Protein AF-A0A5D2DQK1-F1 (afdb_monomer)

Radius of gyration: 19.86 Å; Cα contacts (8 Å, |Δi|>4): 39; chains: 1; bounding box: 60×29×42 Å

Structure (mmCIF, N/CA/C/O backbone):
data_AF-A0A5D2DQK1-F1
#
_entry.id   AF-A0A5D2DQK1-F1
#
loop_
_atom_site.group_PDB
_atom_site.id
_atom_site.type_symbol
_atom_site.label_atom_id
_atom_site.label_alt_id
_atom_site.label_comp_id
_atom_site.label_asym_id
_atom_site.label_entity_id
_atom_site.label_seq_id
_atom_site.pdbx_PDB_ins_code
_atom_site.Cartn_x
_atom_site.Cartn_y
_atom_site.Cartn_z
_atom_site.occupancy
_atom_site.B_iso_or_equiv
_atom_site.auth_seq_id
_atom_site.auth_comp_id
_atom_site.auth_asym_id
_atom_site.auth_atom_id
_atom_site.pdbx_PDB_model_num
ATOM 1 N N . MET A 1 1 ? 3.801 -8.626 -0.405 1.00 64.50 1 MET A N 1
ATOM 2 C CA . MET A 1 1 ? 3.126 -9.203 -1.581 1.00 64.50 1 MET A CA 1
ATOM 3 C C . MET A 1 1 ? 3.882 -10.478 -1.853 1.00 64.50 1 MET A C 1
ATOM 5 O O . MET A 1 1 ? 5.105 -10.360 -1.908 1.00 64.50 1 MET A O 1
ATOM 9 N N . PRO A 1 2 ? 3.213 -11.637 -1.897 1.00 65.25 2 PRO A N 1
ATOM 10 C CA . PRO A 1 2 ? 3.860 -12.891 -2.269 1.00 65.25 2 PRO A CA 1
ATOM 11 C C . PRO A 1 2 ? 4.566 -12.739 -3.618 1.00 65.25 2 PRO A C 1
ATOM 13 O O . PRO A 1 2 ? 4.092 -11.982 -4.469 1.00 65.25 2 PRO A O 1
ATOM 16 N N . ASP A 1 3 ? 5.696 -13.414 -3.807 1.00 69.62 3 ASP A N 1
ATOM 17 C CA . ASP A 1 3 ? 6.504 -13.244 -5.020 1.00 69.62 3 ASP A CA 1
ATOM 18 C C . ASP A 1 3 ? 5.809 -13.788 -6.274 1.00 69.62 3 ASP A C 1
ATOM 20 O O . ASP A 1 3 ? 5.915 -13.170 -7.331 1.00 69.62 3 ASP A O 1
ATOM 24 N N . SER A 1 4 ? 4.984 -14.832 -6.137 1.00 68.00 4 SER A N 1
ATOM 25 C CA . SER A 1 4 ? 4.123 -15.340 -7.218 1.00 68.00 4 SER A CA 1
ATOM 26 C C . SER A 1 4 ? 3.217 -14.241 -7.801 1.00 68.00 4 SER A C 1
ATOM 28 O O . SER A 1 4 ? 3.235 -13.985 -9.004 1.00 68.00 4 SER A O 1
ATOM 30 N N . ASN A 1 5 ? 2.536 -13.465 -6.946 1.00 75.75 5 ASN A N 1
ATOM 31 C CA . ASN A 1 5 ? 1.722 -12.335 -7.403 1.00 75.75 5 ASN A CA 1
ATOM 32 C C . ASN A 1 5 ? 2.563 -11.227 -8.060 1.00 75.75 5 ASN A C 1
ATOM 34 O O . ASN A 1 5 ? 2.060 -10.527 -8.935 1.00 75.75 5 ASN A O 1
ATOM 38 N N . LYS A 1 6 ? 3.819 -11.015 -7.635 1.00 75.25 6 LYS A N 1
ATOM 39 C CA . LYS A 1 6 ? 4.688 -9.994 -8.251 1.00 75.25 6 LYS A CA 1
ATOM 40 C C . LYS A 1 6 ? 5.089 -10.383 -9.671 1.0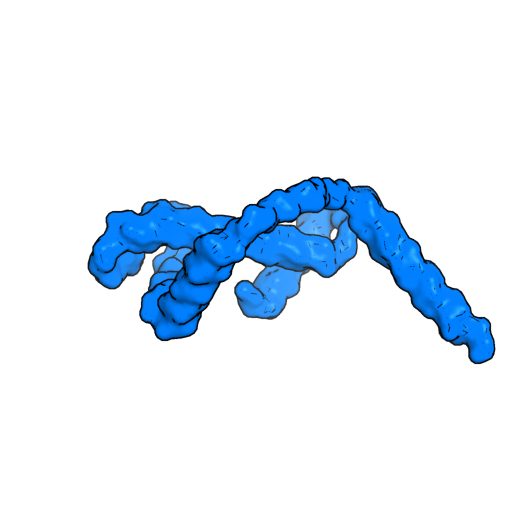0 75.25 6 LYS A C 1
ATOM 42 O O . LYS A 1 6 ? 5.108 -9.510 -10.531 1.00 75.25 6 LYS A O 1
ATOM 47 N N . ASN A 1 7 ? 5.405 -11.658 -9.898 1.00 82.06 7 ASN A N 1
ATOM 48 C CA . ASN A 1 7 ? 5.775 -12.156 -11.222 1.00 82.06 7 ASN A CA 1
ATOM 49 C C . ASN A 1 7 ? 4.577 -12.086 -12.174 1.00 82.06 7 ASN A C 1
ATOM 51 O O . ASN A 1 7 ? 4.694 -11.480 -13.229 1.00 82.06 7 ASN A O 1
ATOM 55 N N . GLN A 1 8 ? 3.389 -12.513 -11.731 1.00 87.38 8 GLN A N 1
ATOM 56 C CA . GLN A 1 8 ? 2.171 -12.384 -12.537 1.00 87.38 8 GLN A CA 1
ATOM 57 C C . GLN A 1 8 ? 1.889 -10.929 -12.951 1.00 87.38 8 GLN A C 1
ATOM 59 O O . GLN A 1 8 ? 1.532 -10.662 -14.096 1.00 87.38 8 GLN A O 1
ATOM 64 N N . VAL A 1 9 ? 2.036 -9.962 -12.036 1.00 86.88 9 VAL A N 1
ATOM 65 C CA . VAL A 1 9 ? 1.838 -8.539 -12.369 1.00 86.88 9 VAL A CA 1
ATOM 66 C C . VAL A 1 9 ? 2.888 -8.046 -13.364 1.00 86.88 9 VAL A C 1
ATOM 68 O O . VAL A 1 9 ? 2.548 -7.283 -14.264 1.00 86.88 9 VAL A O 1
ATOM 71 N N . LEU A 1 10 ? 4.142 -8.478 -13.225 1.00 88.25 10 LEU A N 1
ATOM 72 C CA . LEU A 1 10 ? 5.206 -8.130 -14.163 1.00 88.25 10 LEU A CA 1
ATOM 73 C C . LEU A 1 10 ? 4.921 -8.676 -15.569 1.00 88.25 10 LEU A C 1
ATOM 75 O O . LEU A 1 10 ? 5.031 -7.921 -16.531 1.00 88.25 10 LEU A O 1
ATOM 79 N N . ASP A 1 11 ? 4.485 -9.930 -15.678 1.00 90.38 11 ASP A N 1
ATOM 80 C CA . ASP A 1 11 ? 4.151 -10.559 -16.961 1.00 90.38 11 ASP A CA 1
ATOM 81 C C . ASP A 1 11 ? 2.992 -9.830 -17.652 1.00 90.38 11 ASP A C 1
ATOM 83 O O . ASP A 1 11 ? 3.065 -9.513 -18.837 1.00 90.38 11 ASP A O 1
ATOM 87 N N . ASN A 1 12 ? 1.954 -9.454 -16.894 1.00 91.06 12 ASN A N 1
ATOM 88 C CA . ASN A 1 12 ? 0.837 -8.659 -17.414 1.00 91.06 12 ASN A CA 1
ATOM 89 C C . ASN A 1 12 ? 1.270 -7.275 -17.922 1.00 91.06 12 ASN A C 1
ATOM 91 O O . ASN A 1 12 ? 0.701 -6.764 -18.886 1.00 91.06 12 ASN A O 1
ATOM 95 N N . ILE A 1 13 ? 2.251 -6.649 -17.267 1.00 89.75 13 ILE A N 1
ATOM 96 C CA . ILE A 1 13 ? 2.799 -5.363 -17.709 1.00 89.75 13 ILE A CA 1
ATOM 97 C C . ILE A 1 13 ? 3.579 -5.554 -19.010 1.00 89.75 13 ILE A C 1
ATOM 99 O O . ILE A 1 13 ? 3.339 -4.817 -19.961 1.00 89.75 13 ILE A O 1
ATOM 103 N N . LYS A 1 14 ? 4.450 -6.566 -19.083 1.00 89.62 14 LYS A N 1
ATOM 104 C CA . LYS A 1 14 ? 5.236 -6.871 -20.289 1.00 89.62 14 LYS A CA 1
ATOM 105 C C . LYS A 1 14 ? 4.372 -7.261 -21.485 1.00 89.62 14 LYS A C 1
ATOM 107 O O . LYS A 1 14 ? 4.703 -6.916 -22.610 1.00 89.62 14 LYS A O 1
ATOM 112 N N . ALA A 1 15 ? 3.241 -7.923 -21.248 1.00 92.81 15 ALA A N 1
ATOM 113 C CA . ALA A 1 15 ? 2.288 -8.264 -22.300 1.00 92.81 15 ALA A CA 1
ATOM 114 C C . ALA A 1 15 ? 1.593 -7.034 -22.920 1.00 92.81 15 ALA A C 1
ATOM 116 O O . ALA A 1 15 ? 1.011 -7.141 -23.996 1.00 92.81 15 ALA A O 1
ATOM 117 N N . ARG A 1 16 ? 1.612 -5.876 -22.243 1.00 94.31 16 ARG A N 1
ATOM 118 C CA . ARG A 1 16 ? 0.925 -4.646 -22.679 1.00 94.31 16 ARG A CA 1
ATOM 119 C C . ARG A 1 16 ? 1.864 -3.497 -23.032 1.00 94.31 16 ARG A C 1
ATOM 121 O O . ARG A 1 16 ? 1.457 -2.608 -23.774 1.00 94.31 16 ARG A O 1
ATOM 128 N N . PHE A 1 17 ? 3.075 -3.482 -22.484 1.00 89.94 17 PHE A N 1
ATOM 129 C CA . PHE A 1 17 ? 4.012 -2.370 -22.601 1.00 89.94 17 PHE A CA 1
ATOM 130 C C . PHE A 1 17 ? 5.412 -2.876 -22.953 1.00 89.94 17 PHE A C 1
ATOM 132 O O . PHE A 1 17 ? 5.950 -3.744 -22.265 1.00 89.94 17 PHE A O 1
ATOM 139 N N . ALA A 1 18 ? 6.030 -2.272 -23.969 1.00 87.75 18 ALA A N 1
ATOM 140 C CA . ALA A 1 18 ? 7.462 -2.401 -24.211 1.00 87.75 18 ALA A CA 1
ATOM 141 C C . ALA A 1 18 ? 8.208 -1.527 -23.194 1.00 87.75 18 ALA A C 1
ATOM 143 O O . ALA A 1 18 ? 8.090 -0.302 -23.212 1.00 87.75 18 ALA A O 1
ATOM 144 N N . LEU A 1 19 ? 8.916 -2.160 -22.259 1.00 84.19 19 LEU A N 1
ATOM 145 C CA . LEU A 1 19 ? 9.679 -1.472 -21.224 1.00 84.19 19 LEU A CA 1
ATOM 146 C C . LEU A 1 19 ? 11.172 -1.686 -21.454 1.00 84.19 19 LEU A C 1
ATOM 148 O O . LEU A 1 19 ? 11.658 -2.806 -21.330 1.00 84.19 19 LEU A O 1
ATOM 152 N N . GLU A 1 20 ? 11.911 -0.607 -21.683 1.00 85.56 20 GLU A N 1
ATOM 153 C CA . GLU A 1 20 ? 13.382 -0.611 -21.757 1.00 85.56 20 GLU A CA 1
ATOM 154 C C . GLU A 1 20 ? 14.021 -0.558 -20.358 1.00 85.56 20 GLU A C 1
ATOM 156 O O . GLU A 1 20 ? 15.036 0.089 -20.126 1.00 85.56 20 GLU A O 1
ATOM 161 N N . VAL A 1 21 ? 13.375 -1.180 -19.370 1.00 81.81 21 VAL A N 1
ATOM 162 C CA . VAL A 1 21 ? 13.736 -1.066 -17.952 1.00 81.81 21 VAL A CA 1
ATOM 163 C C . VAL A 1 21 ? 13.916 -2.458 -17.365 1.00 81.81 21 VAL A C 1
ATOM 165 O O . VAL A 1 21 ? 13.203 -3.388 -17.740 1.00 81.81 21 VAL A O 1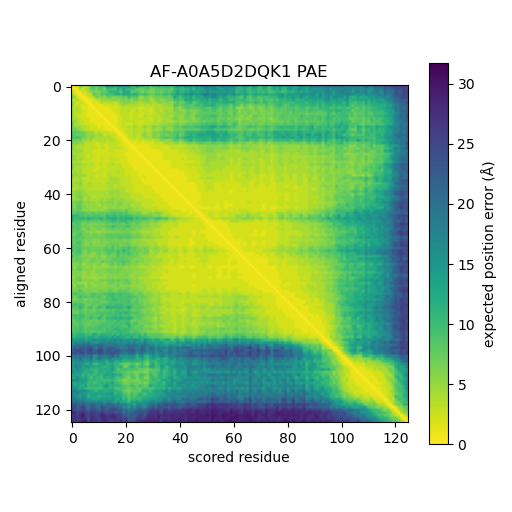
ATOM 168 N N . SER A 1 22 ? 14.819 -2.615 -16.396 1.00 85.94 22 SER A N 1
ATOM 169 C CA . SER A 1 22 ? 15.035 -3.922 -15.778 1.00 85.94 22 SER A CA 1
ATOM 170 C C . SER A 1 22 ? 13.826 -4.391 -14.962 1.00 85.94 22 SER A C 1
ATOM 172 O O . SER A 1 22 ? 13.149 -3.622 -14.270 1.00 85.94 22 SER A O 1
ATOM 174 N N . ASP A 1 23 ? 13.592 -5.702 -14.951 1.00 87.69 23 ASP A N 1
ATOM 175 C CA . ASP A 1 23 ? 12.546 -6.330 -14.134 1.00 87.69 23 ASP A CA 1
ATOM 176 C C . ASP A 1 23 ? 12.677 -5.985 -12.651 1.00 87.69 23 ASP A C 1
ATOM 178 O O . ASP A 1 23 ? 11.682 -5.819 -11.940 1.00 87.69 23 ASP A O 1
ATOM 182 N N . ASN A 1 24 ? 13.916 -5.860 -12.174 1.00 87.69 24 ASN A N 1
ATOM 183 C CA . ASN A 1 24 ? 14.216 -5.473 -10.805 1.00 87.69 24 ASN A CA 1
ATOM 184 C C . ASN A 1 24 ? 13.681 -4.069 -10.496 1.00 87.69 24 ASN A C 1
ATOM 186 O O . ASN A 1 24 ? 13.053 -3.862 -9.451 1.00 87.69 24 ASN A O 1
ATOM 190 N N . TYR A 1 25 ? 13.873 -3.118 -11.415 1.00 87.19 25 TYR A N 1
ATOM 191 C CA . TYR A 1 25 ? 13.319 -1.775 -11.295 1.00 87.19 25 TYR A CA 1
ATOM 192 C C . TYR A 1 25 ? 11.788 -1.810 -11.217 1.00 87.19 25 TYR A C 1
ATOM 194 O O . TYR A 1 25 ? 11.204 -1.253 -10.278 1.00 87.19 25 TYR A O 1
ATOM 202 N N . VAL A 1 26 ? 11.128 -2.537 -12.127 1.00 88.06 26 VAL A N 1
ATOM 203 C CA . VAL A 1 26 ? 9.659 -2.667 -12.137 1.00 88.06 26 VAL A CA 1
ATOM 204 C C . VAL A 1 26 ? 9.153 -3.282 -10.832 1.00 88.06 26 VAL A C 1
ATOM 206 O O . VAL A 1 26 ? 8.255 -2.730 -10.189 1.00 88.06 26 VAL A O 1
ATOM 209 N N . LYS A 1 27 ? 9.764 -4.379 -10.365 1.00 87.56 27 LYS A N 1
ATOM 210 C CA . LYS A 1 27 ? 9.398 -5.041 -9.100 1.00 87.56 27 LYS A CA 1
ATOM 211 C C . LYS A 1 27 ? 9.558 -4.101 -7.899 1.00 87.56 27 LYS A C 1
ATOM 213 O O . LYS A 1 27 ? 8.678 -4.067 -7.030 1.00 87.56 27 LYS A O 1
ATOM 218 N N . LYS A 1 28 ? 10.630 -3.299 -7.843 1.00 86.88 28 LYS A N 1
ATOM 219 C CA . LYS A 1 28 ? 10.843 -2.281 -6.794 1.00 86.88 28 LYS A CA 1
ATOM 220 C C . LYS A 1 28 ? 9.771 -1.190 -6.839 1.00 86.88 28 LYS A C 1
ATOM 222 O O . LYS A 1 28 ? 9.196 -0.856 -5.794 1.00 86.88 28 LYS A O 1
ATOM 227 N N . ALA A 1 29 ? 9.466 -0.666 -8.026 1.00 87.62 29 ALA A N 1
ATOM 228 C CA . ALA A 1 29 ? 8.449 0.364 -8.226 1.00 87.62 29 ALA A CA 1
ATOM 229 C C . ALA A 1 29 ? 7.047 -0.133 -7.829 1.00 87.62 29 ALA A C 1
ATOM 231 O O . ALA A 1 29 ? 6.352 0.527 -7.048 1.00 87.62 29 ALA A O 1
ATOM 232 N N . LEU A 1 30 ? 6.669 -1.337 -8.268 1.00 88.94 30 LEU A N 1
ATOM 233 C CA . LEU A 1 30 ? 5.427 -2.010 -7.875 1.00 88.94 30 LEU A CA 1
ATOM 234 C C . LEU A 1 30 ? 5.357 -2.225 -6.362 1.00 88.94 30 LEU A C 1
ATOM 236 O O . LEU A 1 30 ? 4.352 -1.905 -5.726 1.00 88.94 30 LEU A O 1
ATOM 240 N N . GLY A 1 31 ? 6.448 -2.698 -5.756 1.00 89.19 31 GLY A N 1
ATOM 241 C CA . GLY A 1 31 ? 6.539 -2.881 -4.311 1.00 89.19 31 GLY A CA 1
ATOM 242 C C . GLY A 1 31 ? 6.348 -1.576 -3.529 1.00 89.19 31 GLY A C 1
ATOM 243 O O . GLY A 1 31 ? 5.693 -1.573 -2.483 1.00 89.19 31 GLY A O 1
ATOM 244 N N . LYS A 1 32 ? 6.887 -0.453 -4.023 1.00 88.88 32 LYS A N 1
ATOM 245 C CA . LYS A 1 32 ? 6.662 0.882 -3.442 1.00 88.88 32 LYS A CA 1
ATOM 246 C C . LYS A 1 32 ? 5.197 1.303 -3.578 1.00 88.88 32 LYS A C 1
ATOM 248 O O . LYS A 1 32 ? 4.591 1.651 -2.565 1.00 88.88 32 LYS A O 1
ATOM 253 N N . ARG A 1 33 ? 4.606 1.204 -4.776 1.00 90.75 33 ARG A N 1
ATOM 254 C CA . ARG A 1 33 ? 3.186 1.538 -4.996 1.00 90.75 33 ARG A CA 1
ATOM 255 C C . ARG A 1 33 ? 2.259 0.712 -4.106 1.00 90.75 33 ARG A C 1
ATOM 257 O O . ARG A 1 33 ? 1.385 1.279 -3.462 1.00 90.75 33 ARG A O 1
ATOM 264 N N . TRP A 1 34 ? 2.499 -0.594 -3.983 1.00 89.38 34 TRP A N 1
ATOM 265 C CA . TRP A 1 34 ? 1.708 -1.467 -3.113 1.00 89.38 34 TRP A CA 1
ATOM 266 C C . TRP A 1 34 ? 1.800 -1.082 -1.632 1.00 89.38 34 TRP A C 1
ATOM 268 O O . TRP A 1 34 ? 0.792 -1.070 -0.925 1.00 89.38 34 TRP A O 1
ATOM 278 N N . ARG A 1 35 ? 3.002 -0.755 -1.136 1.00 89.38 35 ARG A N 1
ATOM 279 C CA . ARG A 1 35 ? 3.177 -0.276 0.246 1.00 89.38 35 ARG A CA 1
ATOM 280 C C . ARG A 1 35 ? 2.407 1.020 0.492 1.00 89.38 35 ARG A C 1
ATOM 282 O O . ARG A 1 35 ? 1.692 1.098 1.487 1.00 89.38 35 ARG A O 1
ATOM 289 N N . ASN A 1 36 ? 2.513 1.980 -0.425 1.00 92.44 36 ASN A N 1
ATOM 290 C CA . ASN A 1 36 ? 1.808 3.257 -0.327 1.00 92.44 36 ASN A CA 1
ATOM 291 C C . ASN A 1 36 ? 0.291 3.057 -0.348 1.00 92.44 36 ASN A C 1
ATOM 293 O O . ASN A 1 36 ? -0.395 3.550 0.539 1.00 92.44 36 ASN A O 1
ATOM 297 N N . HIS A 1 37 ? -0.216 2.259 -1.289 1.00 91.25 37 HIS A N 1
ATOM 298 C CA . HIS A 1 37 ? -1.642 1.967 -1.396 1.00 91.25 37 HIS A CA 1
ATOM 299 C C . HIS A 1 37 ? -2.197 1.340 -0.110 1.00 91.25 37 HIS A C 1
ATOM 301 O O . HIS A 1 37 ? -3.191 1.816 0.427 1.00 91.25 37 HIS A O 1
ATOM 307 N N . LYS A 1 38 ? -1.510 0.345 0.469 1.00 90.25 38 LYS A N 1
ATOM 308 C CA . LYS A 1 38 ? -1.905 -0.215 1.772 1.00 90.25 38 LYS A CA 1
ATOM 309 C C . LYS A 1 38 ? -1.900 0.816 2.899 1.00 90.25 38 LYS A C 1
ATOM 311 O O . LYS A 1 38 ? -2.743 0.730 3.784 1.00 90.25 38 LYS A O 1
ATOM 316 N N . SER A 1 39 ? -0.951 1.753 2.899 1.00 91.56 39 SER A N 1
ATOM 317 C CA . SER A 1 39 ? -0.902 2.834 3.889 1.00 91.56 39 SER A CA 1
ATOM 318 C C . SER A 1 39 ? -2.137 3.731 3.784 1.00 91.56 39 SER A C 1
ATOM 320 O O . SER A 1 39 ? -2.771 4.015 4.799 1.00 91.56 39 SER A O 1
ATOM 322 N N . THR A 1 40 ? -2.513 4.112 2.560 1.00 94.19 40 THR A N 1
ATOM 323 C CA . THR A 1 40 ? -3.745 4.860 2.271 1.00 94.19 40 THR A CA 1
ATOM 324 C C . THR A 1 40 ? -4.976 4.094 2.751 1.00 94.19 40 THR A C 1
ATOM 326 O O . THR A 1 40 ? -5.734 4.618 3.561 1.00 94.19 40 THR A O 1
ATOM 329 N N . LEU A 1 41 ? -5.108 2.815 2.378 1.00 94.19 41 LEU A N 1
ATOM 330 C CA . LEU A 1 41 ? -6.221 1.969 2.819 1.00 94.19 41 LEU A CA 1
ATOM 331 C C . LEU A 1 41 ? -6.312 1.862 4.345 1.00 94.19 41 LEU A C 1
ATOM 333 O O . LEU A 1 41 ? -7.397 1.956 4.919 1.00 94.19 41 LEU A O 1
ATOM 337 N N . LYS A 1 42 ? -5.171 1.685 5.024 1.00 93.69 42 LYS A N 1
ATOM 338 C CA . LYS A 1 42 ? -5.149 1.583 6.485 1.00 93.69 42 LYS A CA 1
ATOM 339 C C . LYS A 1 42 ? -5.640 2.881 7.128 1.00 93.69 42 LYS A C 1
ATOM 341 O O . LYS A 1 42 ? -6.374 2.834 8.109 1.00 93.69 42 LYS A O 1
ATOM 346 N N . LYS A 1 43 ? -5.250 4.034 6.581 1.00 94.81 43 LYS A N 1
ATOM 347 C CA . LYS A 1 43 ? -5.662 5.352 7.079 1.00 94.81 43 LYS A CA 1
ATOM 348 C C . LYS A 1 43 ? -7.151 5.612 6.842 1.00 94.81 43 LYS A C 1
ATOM 350 O O . LYS A 1 43 ? -7.838 5.988 7.781 1.00 94.81 43 LYS A O 1
ATOM 355 N N . GLU A 1 44 ? -7.622 5.415 5.616 1.00 95.56 44 GLU A N 1
ATOM 356 C CA . GLU A 1 44 ? -8.959 5.840 5.180 1.00 95.56 44 GLU A CA 1
ATOM 357 C C . GLU A 1 44 ? -10.066 4.860 5.564 1.00 95.56 44 GLU A C 1
ATOM 359 O O . GLU A 1 44 ? -11.184 5.292 5.815 1.00 95.56 44 GLU A O 1
ATOM 364 N N . TYR A 1 45 ? -9.770 3.559 5.647 1.00 95.38 45 TYR A N 1
ATOM 365 C CA . TYR A 1 45 ? -10.804 2.536 5.834 1.00 95.38 45 TYR A CA 1
ATOM 366 C C . TYR A 1 45 ? -10.649 1.741 7.131 1.00 95.38 45 TYR A C 1
ATOM 368 O O . TYR A 1 45 ? -11.642 1.402 7.773 1.00 95.38 45 TYR A O 1
ATOM 376 N N . PHE A 1 46 ? -9.417 1.458 7.561 1.00 94.06 46 PHE A N 1
ATOM 377 C CA . PHE A 1 46 ? -9.196 0.651 8.764 1.00 94.06 46 PHE A CA 1
ATOM 378 C C . PHE A 1 46 ? -9.203 1.475 10.052 1.00 94.06 46 PHE A C 1
ATOM 380 O O . PHE A 1 46 ? -9.863 1.098 11.014 1.00 94.06 46 PHE A O 1
ATOM 387 N N . LYS A 1 47 ? -8.464 2.590 10.096 1.00 92.62 47 LYS A N 1
ATOM 388 C CA . LYS A 1 47 ? -8.315 3.401 11.318 1.00 92.62 47 LYS A CA 1
ATOM 389 C C . LYS A 1 47 ? -9.541 4.255 11.649 1.00 92.62 47 LYS A C 1
ATOM 391 O O . LYS A 1 47 ? -9.657 4.689 12.786 1.00 92.62 47 LYS A O 1
ATOM 396 N N . ILE A 1 48 ? -10.446 4.479 10.693 1.00 94.31 48 ILE A N 1
ATOM 397 C CA . ILE A 1 48 ? -11.650 5.299 10.908 1.00 94.31 48 ILE A CA 1
ATOM 398 C C . ILE A 1 48 ? -12.752 4.579 11.695 1.00 94.31 48 ILE A C 1
ATOM 400 O O . ILE A 1 48 ? -13.696 5.219 12.146 1.00 94.31 48 ILE A O 1
ATOM 404 N N . LYS A 1 49 ? -12.671 3.250 11.811 1.00 94.25 49 LYS A N 1
ATOM 405 C CA . LYS A 1 49 ? -13.625 2.426 12.556 1.00 94.25 49 LYS A CA 1
ATOM 406 C C . LYS A 1 49 ? -12.953 1.863 13.797 1.00 94.25 49 LYS A C 1
ATOM 408 O O . LYS A 1 49 ? -11.770 1.517 13.763 1.00 94.25 49 LYS A O 1
ATOM 413 N N . THR A 1 50 ? -13.714 1.740 14.875 1.00 89.62 50 THR A N 1
ATOM 414 C CA . THR A 1 50 ? -13.176 1.303 16.166 1.00 89.62 50 THR A CA 1
ATOM 415 C C . THR A 1 50 ? -13.246 -0.213 16.279 1.00 89.62 50 THR A C 1
ATOM 417 O O . THR A 1 50 ? -12.230 -0.868 16.530 1.00 89.62 50 THR A O 1
ATOM 420 N N . THR A 1 51 ? -14.419 -0.788 16.019 1.00 94.94 51 THR A N 1
ATOM 421 C CA . THR A 1 51 ? -14.649 -2.223 16.205 1.00 94.94 51 THR A CA 1
ATOM 422 C C . THR A 1 51 ? -14.155 -3.047 15.014 1.00 94.94 51 THR A C 1
ATOM 424 O O . THR A 1 51 ? -14.068 -2.568 13.880 1.00 94.94 51 THR A O 1
ATOM 427 N N . LEU A 1 52 ? -13.822 -4.318 15.260 1.00 93.75 52 LEU A N 1
ATOM 428 C CA . LEU A 1 52 ? -13.416 -5.246 14.200 1.00 93.75 52 LEU A CA 1
ATOM 429 C C . LEU A 1 52 ? -14.532 -5.449 13.167 1.00 93.75 52 LEU A C 1
ATOM 431 O O . LEU A 1 52 ? -14.268 -5.473 11.969 1.00 93.75 52 LEU A O 1
ATOM 435 N N . GLU A 1 53 ? -15.773 -5.563 13.628 1.00 94.38 53 GLU A N 1
ATOM 436 C CA . GLU A 1 53 ? -16.927 -5.811 12.771 1.00 94.38 53 GLU A CA 1
ATOM 437 C C . GLU A 1 53 ? -17.189 -4.637 11.813 1.00 94.38 53 GLU A C 1
ATOM 439 O O . GLU A 1 53 ? -17.370 -4.831 10.610 1.00 94.38 53 GLU A O 1
ATOM 444 N N . GLU A 1 54 ? -17.110 -3.399 12.308 1.00 95.56 54 GLU A N 1
ATOM 445 C CA . GLU A 1 54 ? -17.202 -2.205 11.463 1.00 95.56 54 GLU A CA 1
ATOM 446 C C . GLU A 1 54 ? -16.046 -2.114 10.463 1.00 95.56 54 GLU A C 1
ATOM 448 O O . GLU A 1 54 ? -16.271 -1.764 9.305 1.00 95.56 54 GLU A O 1
ATOM 453 N N . LYS A 1 55 ? -14.817 -2.462 10.874 1.00 95.38 55 LYS A N 1
ATOM 454 C CA . LYS A 1 55 ? -13.658 -2.519 9.966 1.00 95.38 55 LYS A CA 1
ATOM 455 C C . LYS A 1 55 ? -13.881 -3.524 8.839 1.00 95.38 55 LYS A C 1
ATOM 457 O O . LYS A 1 55 ? -13.557 -3.223 7.695 1.00 95.38 55 LYS A O 1
ATOM 462 N N . LEU A 1 56 ? -14.447 -4.696 9.136 1.00 95.25 56 LEU A N 1
ATOM 463 C CA . LEU A 1 56 ? -14.743 -5.730 8.138 1.00 95.25 56 LEU A CA 1
ATOM 464 C C . LEU A 1 56 ? -15.845 -5.299 7.163 1.00 95.25 56 LEU A C 1
ATOM 466 O O . LEU A 1 56 ? -15.757 -5.607 5.975 1.00 95.25 56 LEU A O 1
ATOM 470 N N . ARG A 1 57 ? -16.854 -4.561 7.642 1.00 95.38 57 ARG A N 1
ATOM 471 C CA . ARG A 1 57 ? -17.919 -3.995 6.796 1.00 95.38 57 ARG A CA 1
ATOM 472 C C . ARG A 1 57 ? -17.442 -2.839 5.916 1.00 95.38 57 ARG A C 1
ATOM 474 O O . ARG A 1 57 ? -18.002 -2.631 4.844 1.00 95.38 57 ARG A O 1
ATOM 481 N N . ASN A 1 58 ? -16.411 -2.106 6.335 1.00 96.00 58 ASN A N 1
ATOM 482 C CA . ASN A 1 58 ? -15.905 -0.933 5.625 1.00 96.00 58 ASN A CA 1
ATOM 483 C C . ASN A 1 58 ? -14.969 -1.293 4.452 1.00 96.00 58 ASN A C 1
ATOM 485 O O . ASN A 1 58 ? -13.780 -0.970 4.464 1.00 96.00 58 ASN A O 1
ATOM 489 N N . VAL A 1 59 ? -15.504 -2.007 3.458 1.00 96.25 59 VAL A N 1
ATOM 490 C CA . VAL A 1 59 ? -14.757 -2.458 2.275 1.00 96.25 59 VAL A CA 1
ATOM 491 C C . VAL A 1 59 ? -14.487 -1.271 1.332 1.00 96.25 59 VAL A C 1
ATOM 493 O O . VAL A 1 59 ? -15.436 -0.594 0.934 1.00 96.25 59 VAL A O 1
ATOM 496 N N . PRO A 1 60 ? -13.228 -1.021 0.925 1.00 95.56 60 PRO A N 1
ATOM 497 C CA . PRO A 1 60 ? -12.913 0.029 -0.040 1.00 95.56 60 PRO A CA 1
ATOM 498 C C . PRO A 1 60 ? -13.573 -0.197 -1.413 1.00 95.56 60 PRO A C 1
ATOM 500 O O . PRO A 1 60 ? -13.602 -1.340 -1.888 1.00 95.56 60 PRO A O 1
ATOM 503 N N . PRO A 1 61 ? -14.019 0.865 -2.113 1.00 94.31 61 PRO A N 1
ATOM 504 C CA . PRO A 1 61 ? -14.510 0.756 -3.483 1.00 94.31 61 PRO A CA 1
ATOM 505 C C . PRO A 1 61 ? -13.476 0.087 -4.401 1.00 94.31 61 PRO A C 1
ATOM 507 O O . PRO A 1 61 ? -12.292 0.422 -4.377 1.00 94.31 61 PRO A O 1
ATOM 510 N N . GLY A 1 62 ? -13.918 -0.881 -5.208 1.00 92.06 62 GLY A N 1
ATOM 511 C CA . GLY A 1 62 ? -13.050 -1.627 -6.128 1.00 92.06 62 GLY A CA 1
ATOM 512 C C . GLY A 1 62 ? -12.207 -2.738 -5.483 1.00 92.06 62 GLY A C 1
ATOM 513 O O . GLY A 1 62 ? -11.435 -3.395 -6.184 1.00 92.06 62 GLY A O 1
ATOM 514 N N . MET A 1 63 ? -12.34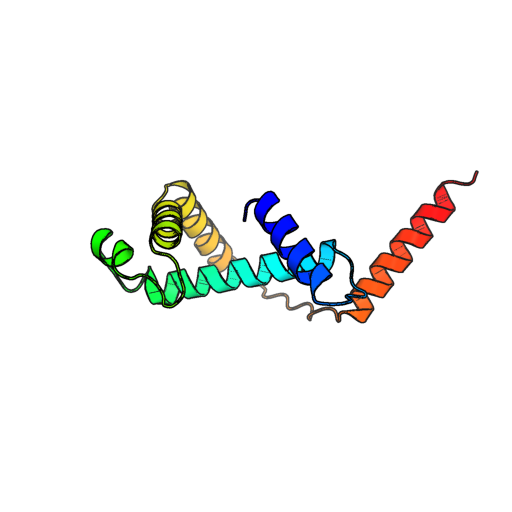8 -2.995 -4.177 1.00 93.56 63 MET A N 1
ATOM 515 C CA . MET A 1 63 ? -11.712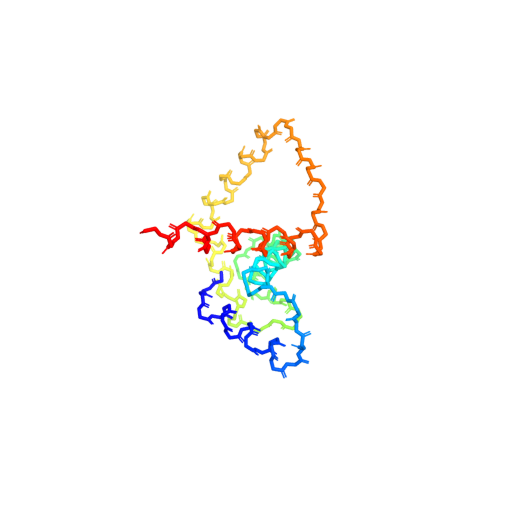 -4.129 -3.503 1.00 93.56 63 MET A CA 1
ATOM 516 C C . MET A 1 63 ? -12.716 -5.254 -3.232 1.00 93.56 63 MET A C 1
ATOM 518 O O . MET A 1 63 ? -13.812 -5.033 -2.729 1.00 93.56 63 MET A O 1
ATOM 522 N N . LEU A 1 64 ? -12.320 -6.495 -3.525 1.00 94.19 64 LEU A N 1
ATOM 523 C CA . LEU A 1 64 ? -13.128 -7.673 -3.204 1.00 94.19 64 LEU A CA 1
ATOM 524 C C . LEU A 1 64 ? -13.147 -7.910 -1.689 1.00 94.19 64 LEU A C 1
ATOM 526 O O . LEU A 1 64 ? -12.095 -7.873 -1.045 1.00 94.19 64 LEU A O 1
ATOM 530 N N . ARG A 1 65 ? -14.326 -8.227 -1.139 1.00 95.38 65 ARG A N 1
ATOM 531 C CA . ARG A 1 65 ? -14.544 -8.410 0.306 1.00 95.38 65 ARG A CA 1
ATOM 532 C C . ARG A 1 65 ? -13.562 -9.401 0.935 1.00 95.38 65 ARG A C 1
ATOM 534 O O . ARG A 1 65 ? -12.918 -9.054 1.914 1.0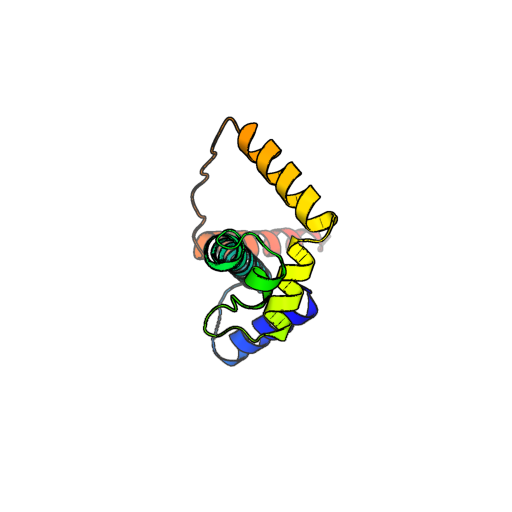0 95.38 65 ARG A O 1
ATOM 541 N N . TYR A 1 66 ? -13.359 -10.576 0.338 1.00 93.56 66 TYR A N 1
ATOM 542 C CA . TYR A 1 66 ? -12.428 -11.573 0.887 1.00 93.56 66 TYR A CA 1
ATOM 543 C C . TYR A 1 66 ? -10.977 -11.057 0.964 1.00 93.56 66 TYR A C 1
ATOM 545 O O . TYR A 1 66 ? -10.284 -11.303 1.949 1.00 93.56 66 TYR A O 1
ATOM 553 N N . LYS A 1 67 ? -10.532 -10.269 -0.031 1.00 91.94 67 LYS A N 1
ATOM 554 C CA . LYS A 1 67 ? -9.200 -9.641 -0.022 1.00 91.94 67 LYS A CA 1
ATOM 555 C C . LYS A 1 67 ? -9.100 -8.587 1.074 1.00 91.94 67 LYS A C 1
ATOM 557 O O . LYS A 1 67 ? -8.047 -8.447 1.692 1.00 91.94 67 LYS A O 1
ATOM 562 N N . TRP A 1 68 ? -10.174 -7.833 1.305 1.00 95.50 68 TRP A N 1
ATOM 563 C CA . TRP A 1 68 ? -10.225 -6.874 2.403 1.00 95.50 68 TRP A CA 1
ATOM 564 C C . TRP A 1 68 ? -10.138 -7.576 3.757 1.00 95.50 68 TRP A C 1
ATOM 566 O O . TRP A 1 68 ? -9.323 -7.186 4.591 1.00 95.50 68 TRP A O 1
ATOM 576 N N . GLU A 1 69 ? -10.894 -8.655 3.952 1.00 95.12 69 GLU A N 1
ATOM 577 C CA . GLU A 1 69 ? -10.834 -9.452 5.177 1.00 95.12 69 GLU A CA 1
ATOM 578 C C . GLU A 1 69 ? -9.420 -9.979 5.455 1.00 95.12 69 GLU A C 1
ATOM 580 O O . GLU A 1 69 ? -8.952 -9.877 6.587 1.00 95.12 69 GLU A O 1
ATOM 585 N N . ASP A 1 70 ? -8.699 -10.469 4.439 1.00 93.38 70 ASP A N 1
ATOM 586 C CA . ASP A 1 70 ? -7.293 -10.881 4.575 1.00 93.38 70 ASP A CA 1
ATOM 587 C C . ASP A 1 70 ? -6.395 -9.744 5.076 1.00 93.38 70 ASP A C 1
ATOM 589 O O . ASP A 1 70 ? -5.537 -9.936 5.942 1.00 93.38 70 ASP A O 1
ATOM 593 N N . VAL A 1 71 ? -6.592 -8.537 4.545 1.00 93.00 71 VAL A N 1
ATOM 594 C CA . VAL A 1 71 ? -5.820 -7.354 4.936 1.00 93.00 71 VAL A CA 1
ATOM 595 C C . VAL A 1 71 ? -6.166 -6.919 6.364 1.00 93.00 71 VAL A C 1
ATOM 597 O O . VAL A 1 71 ? -5.263 -6.610 7.145 1.00 93.00 71 VAL A O 1
ATOM 600 N N . VAL A 1 72 ? -7.448 -6.948 6.737 1.00 94.81 72 VAL A N 1
ATOM 601 C CA . VAL A 1 72 ? -7.913 -6.656 8.101 1.00 94.81 72 VAL A CA 1
ATOM 602 C C . VAL A 1 72 ? -7.361 -7.684 9.091 1.00 94.81 72 VAL A C 1
ATOM 604 O O . VAL A 1 72 ? -6.855 -7.294 10.145 1.00 94.81 72 VAL A O 1
ATOM 607 N N . ARG A 1 73 ? -7.379 -8.980 8.750 1.00 94.31 73 ARG A N 1
ATOM 608 C CA . ARG A 1 73 ? -6.755 -10.049 9.547 1.00 94.31 73 ARG A CA 1
ATOM 609 C C . ARG A 1 73 ? -5.262 -9.799 9.732 1.00 94.31 73 ARG A C 1
ATOM 611 O O . ARG A 1 73 ? -4.764 -9.852 10.853 1.00 94.31 73 ARG A O 1
ATOM 618 N N . LEU A 1 74 ? -4.554 -9.452 8.656 1.00 91.69 74 LEU A N 1
ATOM 619 C CA . LEU A 1 74 ? -3.128 -9.136 8.712 1.00 91.69 74 LEU A CA 1
ATOM 620 C C . LEU A 1 74 ? -2.835 -7.964 9.661 1.00 91.69 74 LEU A C 1
ATOM 622 O O . LEU A 1 74 ? -1.887 -8.039 10.441 1.00 91.69 74 LEU A O 1
ATOM 626 N N . TRP A 1 75 ? -3.619 -6.886 9.610 1.00 93.94 75 TRP A N 1
ATOM 627 C CA . TRP A 1 75 ? -3.394 -5.715 10.464 1.00 93.94 75 TRP A CA 1
ATOM 628 C C . TRP A 1 75 ? -3.763 -5.922 11.930 1.00 93.94 75 TRP A C 1
ATOM 630 O O . TRP A 1 75 ? -3.133 -5.285 12.767 1.00 93.94 75 TRP A O 1
ATOM 640 N N . ASN A 1 76 ? -4.725 -6.796 12.236 1.00 92.00 76 ASN A N 1
ATOM 641 C CA . ASN A 1 76 ? -5.055 -7.174 13.615 1.00 92.00 76 ASN A CA 1
ATOM 642 C C . ASN A 1 76 ? -4.189 -8.328 14.147 1.00 92.00 76 ASN A C 1
ATOM 644 O O . ASN A 1 76 ? -4.254 -8.648 15.329 1.00 92.00 76 ASN A O 1
ATOM 648 N N . SER A 1 77 ? -3.387 -8.977 13.298 1.00 94.31 77 SER A N 1
ATOM 649 C CA . SER A 1 77 ? -2.471 -10.025 13.749 1.00 94.31 77 SER A CA 1
ATOM 650 C C . SER A 1 77 ? -1.375 -9.455 14.648 1.00 94.31 77 SER A C 1
ATOM 652 O O . SER A 1 77 ? -0.949 -8.310 14.470 1.00 94.31 77 SER A O 1
ATOM 654 N N . LYS A 1 78 ? -0.823 -10.292 15.537 1.00 94.38 78 LYS A N 1
ATOM 655 C CA . LYS A 1 78 ? 0.276 -9.888 16.424 1.00 94.38 78 LYS A CA 1
ATOM 656 C C . LYS A 1 78 ? 1.472 -9.314 15.659 1.00 94.38 78 LYS A C 1
ATOM 658 O O . LYS A 1 78 ? 2.007 -8.266 16.001 1.00 94.38 78 LYS A O 1
ATOM 663 N N . LYS A 1 79 ? 1.821 -9.941 14.533 1.00 91.44 79 LYS A N 1
ATOM 664 C CA . LYS A 1 79 ? 2.870 -9.459 13.624 1.00 91.44 79 LYS A CA 1
ATOM 665 C C . LYS A 1 79 ? 2.557 -8.077 13.036 1.00 91.44 79 LYS A C 1
ATOM 667 O O . LYS A 1 79 ? 3.467 -7.273 12.840 1.00 91.44 79 LYS A O 1
ATOM 672 N N . GLY A 1 80 ? 1.291 -7.815 12.713 1.00 90.38 80 GLY A N 1
ATOM 673 C CA . GLY A 1 80 ? 0.831 -6.522 12.209 1.00 90.38 80 GLY A CA 1
ATOM 674 C C . GLY A 1 80 ? 0.950 -5.417 13.258 1.00 90.38 80 GLY A C 1
ATOM 675 O O . GLY A 1 80 ? 1.451 -4.336 12.946 1.00 90.38 80 GLY A O 1
ATOM 676 N N . GLU A 1 81 ? 0.548 -5.720 14.490 1.00 91.69 81 GLU A N 1
ATOM 677 C CA . GLU A 1 81 ? 0.648 -4.827 15.645 1.00 91.69 81 GLU A CA 1
ATOM 678 C C . GLU A 1 81 ? 2.111 -4.523 16.004 1.00 91.69 81 GLU A C 1
ATOM 680 O O . GLU A 1 81 ? 2.509 -3.359 16.084 1.00 91.69 81 GLU A O 1
ATOM 685 N N . ASP A 1 82 ? 2.947 -5.555 16.133 1.00 94.12 82 ASP A N 1
ATOM 686 C CA . ASP A 1 82 ? 4.364 -5.391 16.461 1.00 94.12 82 ASP A CA 1
ATOM 687 C C . ASP A 1 82 ? 5.103 -4.604 15.373 1.00 94.12 82 ASP A C 1
ATOM 689 O O . ASP A 1 82 ? 5.915 -3.726 15.675 1.00 94.12 82 ASP A O 1
ATOM 693 N N . GLY A 1 83 ? 4.779 -4.855 14.100 1.00 90.00 83 GLY A N 1
ATOM 694 C CA . GLY A 1 83 ? 5.318 -4.091 12.978 1.00 90.00 83 GLY A CA 1
ATOM 695 C C . GLY A 1 83 ? 4.936 -2.608 13.024 1.00 90.00 83 GLY A C 1
ATOM 696 O O . GLY A 1 83 ? 5.766 -1.750 12.719 1.00 90.00 83 GLY A O 1
ATOM 697 N N . GLU A 1 84 ? 3.708 -2.282 13.435 1.00 90.31 84 GLU A N 1
ATOM 698 C CA . GLU A 1 84 ? 3.268 -0.893 13.613 1.00 90.31 84 GLU A CA 1
ATOM 699 C C . GLU A 1 84 ? 3.970 -0.215 14.794 1.00 90.31 84 GLU A C 1
ATOM 701 O O . GLU A 1 84 ? 4.434 0.923 14.656 1.00 90.31 84 GLU A O 1
ATOM 706 N N . ARG A 1 85 ? 4.126 -0.921 15.920 1.00 93.19 85 ARG A N 1
ATOM 707 C CA . ARG A 1 85 ? 4.861 -0.429 17.092 1.00 93.19 85 ARG A CA 1
ATOM 708 C C . ARG A 1 85 ? 6.315 -0.111 16.745 1.00 93.19 85 ARG A C 1
ATOM 710 O O . ARG A 1 85 ? 6.798 0.982 17.044 1.00 93.19 85 ARG A O 1
ATOM 717 N N . VAL A 1 86 ? 7.002 -1.037 16.073 1.00 93.50 86 VAL A N 1
ATOM 718 C CA . VAL A 1 86 ? 8.393 -0.851 15.631 1.00 93.50 86 VAL A CA 1
ATOM 719 C C . VAL A 1 86 ? 8.497 0.301 14.635 1.00 93.50 86 VAL A C 1
ATOM 721 O O . VAL A 1 86 ? 9.361 1.163 14.795 1.00 93.50 86 VAL A O 1
ATOM 724 N N . GLY A 1 87 ? 7.602 0.367 13.644 1.00 90.31 87 GLY A N 1
ATOM 725 C CA . GLY A 1 87 ? 7.592 1.446 12.654 1.00 90.31 87 GLY A CA 1
ATOM 726 C C . GLY A 1 87 ? 7.389 2.826 13.283 1.00 90.31 87 GLY A C 1
ATOM 727 O O . GLY A 1 87 ? 8.090 3.774 12.931 1.00 90.31 87 GLY A O 1
ATOM 728 N N . THR A 1 88 ? 6.488 2.928 14.261 1.00 90.75 88 THR A N 1
ATOM 729 C CA . THR A 1 88 ? 6.225 4.174 14.995 1.00 90.75 88 THR A CA 1
ATOM 730 C C . THR A 1 88 ? 7.431 4.586 15.838 1.00 90.75 88 THR A C 1
ATOM 732 O O . THR A 1 88 ? 7.883 5.725 15.735 1.00 90.75 88 THR A O 1
ATOM 735 N N . SER A 1 89 ? 8.017 3.656 16.603 1.00 93.44 89 SER A N 1
ATOM 736 C CA . SER A 1 89 ? 9.215 3.930 17.411 1.00 93.44 89 SER A CA 1
ATOM 737 C C . SER A 1 89 ? 10.418 4.324 16.548 1.00 93.44 89 SER A C 1
ATOM 739 O O . SER A 1 89 ? 11.141 5.264 16.873 1.00 93.44 89 SER A O 1
ATOM 741 N N . SER A 1 90 ? 10.617 3.648 15.413 1.00 91.38 90 SER A N 1
ATOM 742 C CA . SER A 1 90 ? 11.680 3.976 14.461 1.00 91.38 90 SER A CA 1
ATOM 743 C C . SER A 1 90 ? 11.495 5.379 13.880 1.00 91.38 90 SER A C 1
ATOM 745 O O . SER A 1 90 ? 12.442 6.163 13.878 1.00 91.38 90 SER A O 1
ATOM 747 N N . ARG A 1 91 ? 10.268 5.736 13.471 1.00 88.12 91 ARG A N 1
ATOM 748 C CA . ARG A 1 91 ? 9.956 7.073 12.948 1.00 88.12 91 ARG A CA 1
ATOM 749 C C . ARG A 1 91 ? 10.158 8.170 13.993 1.00 88.12 91 ARG A C 1
ATOM 751 O O . ARG A 1 91 ? 10.675 9.222 13.645 1.00 88.12 91 ARG A O 1
ATOM 758 N N . GLN A 1 92 ? 9.795 7.926 15.253 1.00 91.88 92 GLN A N 1
ATOM 759 C CA . GLN A 1 92 ? 10.036 8.868 16.356 1.00 91.88 92 GLN A CA 1
ATOM 760 C C . GLN A 1 92 ? 11.531 9.107 16.609 1.00 91.88 92 GLN A C 1
ATOM 762 O O . GLN A 1 92 ? 11.927 10.212 16.960 1.00 91.88 92 GLN A O 1
ATOM 767 N N . LYS A 1 93 ? 12.371 8.084 16.416 1.00 91.62 93 LYS A N 1
ATOM 768 C CA . LYS A 1 93 ? 13.830 8.168 16.595 1.00 91.62 93 LYS A CA 1
ATOM 769 C C . LYS A 1 93 ? 14.571 8.704 15.363 1.00 91.62 93 LYS A C 1
ATOM 771 O O . LYS A 1 93 ? 15.785 8.894 15.422 1.00 91.62 93 LYS A O 1
ATOM 776 N N . GLN A 1 94 ? 13.880 8.931 14.247 1.00 89.00 94 GLN A N 1
ATOM 777 C CA . GLN A 1 94 ? 14.491 9.420 13.015 1.00 89.00 94 GLN A CA 1
ATOM 778 C C . GLN A 1 94 ? 14.836 10.915 13.143 1.00 89.00 94 GLN A C 1
ATOM 780 O O . GLN A 1 94 ? 13.955 11.765 13.078 1.00 89.00 94 GLN A O 1
ATOM 785 N N . LYS A 1 95 ? 16.128 11.233 13.307 1.00 87.12 95 LYS A N 1
ATOM 786 C CA . LYS A 1 95 ? 16.629 12.611 13.512 1.00 87.12 95 LYS A CA 1
ATOM 787 C C . LYS A 1 95 ? 16.889 13.387 12.219 1.00 87.12 95 LYS A C 1
ATOM 789 O O . LYS A 1 95 ? 16.728 14.600 12.190 1.00 87.12 95 LYS A O 1
ATOM 794 N N . PHE A 1 96 ? 17.278 12.691 11.152 1.00 81.94 96 PHE A N 1
ATOM 795 C CA . PHE A 1 96 ? 17.594 13.300 9.861 1.00 81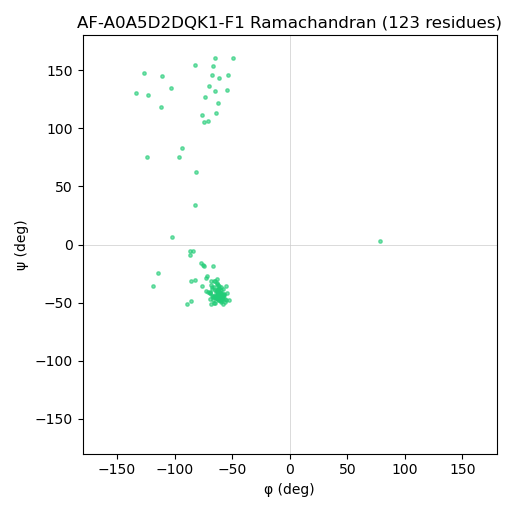.94 96 PHE A CA 1
ATOM 796 C C . PHE A 1 96 ? 16.722 12.687 8.768 1.00 81.94 96 PHE A C 1
ATOM 798 O O . PHE A 1 96 ? 16.641 11.464 8.610 1.00 81.94 96 PHE A O 1
ATOM 805 N N . THR A 1 97 ? 16.062 13.546 7.996 1.00 75.06 97 THR A N 1
ATOM 806 C CA . THR A 1 97 ? 15.322 13.134 6.801 1.00 75.06 97 THR A CA 1
ATOM 807 C C . THR A 1 97 ? 16.257 13.286 5.613 1.00 75.06 97 THR A C 1
ATOM 809 O O . THR A 1 97 ? 16.260 14.320 4.951 1.00 75.06 97 THR A O 1
ATOM 812 N N . HIS A 1 98 ? 17.109 12.289 5.365 1.00 70.06 98 HIS A N 1
ATOM 813 C CA . HIS A 1 98 ? 17.975 12.352 4.193 1.00 70.06 98 HIS A CA 1
ATOM 814 C C . HIS A 1 98 ? 17.126 12.154 2.934 1.00 70.06 98 HIS A C 1
ATOM 816 O O . HIS A 1 98 ? 16.674 11.047 2.639 1.00 70.06 98 HIS A O 1
ATOM 822 N N . THR A 1 99 ? 16.904 13.235 2.192 1.00 59.84 99 THR A N 1
ATOM 823 C CA . THR A 1 99 ? 16.293 13.182 0.863 1.00 59.84 99 THR A CA 1
ATOM 824 C C . THR A 1 99 ? 17.431 13.188 -0.144 1.00 59.84 99 THR A C 1
ATOM 826 O O . THR A 1 99 ? 17.722 14.204 -0.763 1.00 59.84 99 THR A O 1
ATOM 829 N N . ALA A 1 100 ? 18.121 12.055 -0.295 1.00 60.34 100 ALA A N 1
ATOM 830 C CA . ALA A 1 100 ? 18.846 11.855 -1.543 1.00 60.34 100 ALA A CA 1
ATOM 831 C C . ALA A 1 100 ? 17.751 11.788 -2.615 1.00 60.34 100 ALA A C 1
ATOM 833 O O . ALA A 1 100 ? 16.878 10.921 -2.531 1.00 60.34 100 AL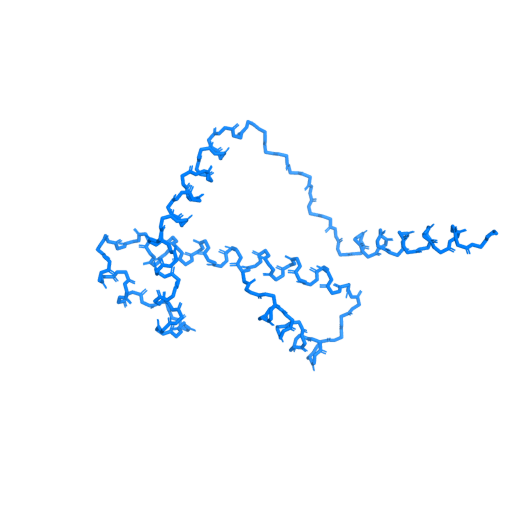A A O 1
ATOM 834 N N . GLY A 1 101 ? 17.703 12.781 -3.504 1.00 68.75 101 GLY A N 1
ATOM 835 C CA . GLY A 1 101 ? 16.635 12.932 -4.489 1.00 68.75 101 GLY A CA 1
ATOM 836 C C . GLY A 1 101 ? 16.352 11.641 -5.263 1.00 68.75 101 GLY A C 1
ATOM 837 O O . GLY A 1 101 ? 17.162 10.712 -5.310 1.00 68.75 101 GLY A O 1
ATOM 838 N N . SER A 1 102 ? 15.170 11.560 -5.874 1.00 67.62 102 SER A N 1
ATOM 839 C CA . SER A 1 102 ? 14.834 10.399 -6.702 1.00 67.62 102 SER A CA 1
ATOM 840 C C . SER A 1 102 ? 15.808 10.319 -7.880 1.00 67.62 102 SER A C 1
ATOM 842 O O . SER A 1 102 ? 15.897 11.261 -8.660 1.00 67.62 102 SER A O 1
ATOM 844 N N . LYS A 1 103 ? 16.528 9.201 -8.016 1.00 74.38 103 LYS A N 1
ATOM 845 C CA . LYS A 1 103 ? 17.333 8.921 -9.211 1.00 74.38 103 LYS A CA 1
ATOM 846 C C . LYS A 1 103 ? 16.394 8.760 -10.410 1.00 74.38 103 LYS A C 1
ATOM 848 O O . LYS A 1 103 ? 15.382 8.061 -10.295 1.00 74.38 103 LYS A O 1
ATOM 853 N N . SER A 1 104 ? 16.701 9.430 -11.520 1.00 77.00 104 SER A N 1
ATOM 854 C CA . SER A 1 104 ? 15.921 9.317 -12.755 1.00 77.00 104 SER A CA 1
ATOM 855 C C . SER A 1 104 ? 16.019 7.901 -13.328 1.00 77.00 104 SER A C 1
ATOM 857 O O . SER A 1 104 ? 16.919 7.133 -12.985 1.00 77.00 104 SER A O 1
ATOM 859 N N . PHE A 1 105 ? 15.066 7.549 -14.190 1.00 69.75 105 PHE A N 1
ATOM 860 C CA . PHE A 1 105 ? 15.032 6.248 -14.852 1.00 69.75 105 PHE A CA 1
ATOM 861 C C . PHE A 1 105 ? 16.331 5.965 -15.632 1.00 69.75 105 PHE A C 1
ATOM 863 O O . PHE A 1 105 ? 16.964 4.937 -15.402 1.00 69.75 105 PHE A O 1
ATOM 870 N N . VAL A 1 106 ? 16.760 6.925 -16.457 1.00 76.19 106 VAL A N 1
ATOM 871 C CA . VAL A 1 106 ? 17.982 6.847 -17.273 1.00 76.19 106 VAL A CA 1
ATOM 872 C C . VAL A 1 106 ? 19.215 6.580 -16.407 1.00 76.19 106 VAL A C 1
ATOM 874 O O . VAL A 1 106 ? 19.956 5.641 -16.667 1.00 76.19 106 VAL A O 1
ATOM 877 N N . PHE A 1 107 ? 19.364 7.310 -15.297 1.00 81.50 107 PHE A N 1
ATOM 878 C CA . PHE A 1 107 ? 20.511 7.157 -14.398 1.00 81.50 107 PHE A CA 1
ATOM 879 C C . PHE A 1 107 ? 20.598 5.760 -13.764 1.00 81.50 107 PHE A C 1
ATOM 881 O O . PHE A 1 107 ? 21.683 5.242 -13.510 1.00 81.50 107 PHE A O 1
ATOM 888 N N . VAL A 1 108 ? 19.453 5.137 -13.462 1.00 79.00 108 V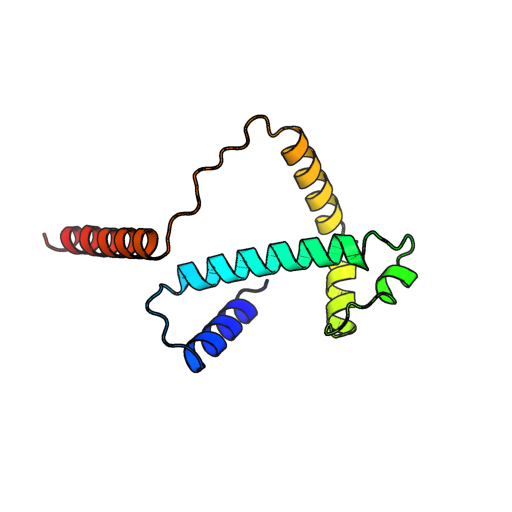AL A N 1
ATOM 889 C CA . VAL A 1 108 ? 19.441 3.772 -12.918 1.00 79.00 108 VAL A CA 1
ATOM 890 C C . VAL A 1 108 ? 19.795 2.751 -13.999 1.00 79.00 108 VAL A C 1
ATOM 892 O O . VAL A 1 108 ? 20.543 1.824 -13.704 1.00 79.00 108 VAL A O 1
ATOM 895 N N . ALA A 1 109 ? 19.301 2.930 -15.227 1.00 79.06 109 ALA A N 1
ATOM 896 C CA . ALA A 1 109 ? 19.608 2.046 -16.350 1.00 79.06 109 ALA A CA 1
ATOM 897 C C . ALA A 1 109 ? 21.097 2.095 -16.729 1.00 79.06 109 ALA A C 1
ATOM 899 O O . ALA A 1 109 ? 21.726 1.048 -16.851 1.00 79.06 109 ALA A O 1
ATOM 900 N N . GLU A 1 110 ? 21.685 3.291 -16.820 1.00 81.19 110 GLU A N 1
ATOM 901 C CA . GLU A 1 110 ? 23.122 3.475 -17.068 1.00 81.19 110 GLU A CA 1
ATOM 902 C C . GLU A 1 110 ? 23.980 2.803 -15.991 1.00 81.19 110 GLU A C 1
ATOM 904 O O . GLU A 1 110 ? 24.935 2.097 -16.307 1.00 81.19 110 GLU A O 1
ATOM 909 N N . ALA A 1 111 ? 23.616 2.961 -14.713 1.00 82.88 111 ALA A N 1
ATOM 910 C CA . ALA A 1 111 ? 24.339 2.327 -13.614 1.00 82.88 111 ALA A CA 1
ATOM 911 C C . ALA A 1 111 ? 24.240 0.790 -13.642 1.00 82.88 111 ALA A C 1
ATOM 913 O O . ALA A 1 111 ? 25.205 0.107 -13.299 1.00 82.88 111 ALA A O 1
ATOM 914 N N . GLU A 1 112 ? 23.089 0.234 -14.037 1.00 80.06 112 GLU A N 1
ATOM 915 C CA . GLU A 1 112 ? 22.917 -1.216 -14.191 1.00 80.06 112 GLU A CA 1
ATOM 916 C C . GLU A 1 112 ? 23.701 -1.753 -15.403 1.00 80.06 112 GLU A C 1
ATOM 918 O O . GLU A 1 112 ? 24.360 -2.784 -15.276 1.00 80.06 112 GLU A O 1
ATOM 923 N N . LEU A 1 113 ? 23.714 -1.038 -16.536 1.00 80.06 113 LEU A N 1
ATOM 924 C CA . LEU A 1 113 ? 24.538 -1.383 -17.702 1.00 80.06 113 LEU A CA 1
ATOM 925 C C . LEU A 1 113 ? 26.032 -1.352 -17.363 1.00 80.06 113 LEU A C 1
ATOM 927 O O . LEU A 1 113 ? 26.741 -2.321 -17.628 1.00 80.06 113 LEU A O 1
ATOM 931 N N . ALA A 1 114 ? 26.502 -0.293 -16.700 1.00 82.06 114 ALA A N 1
ATOM 932 C CA . ALA A 1 114 ? 27.894 -0.182 -16.270 1.00 82.06 114 ALA A CA 1
ATOM 933 C C . ALA A 1 114 ? 28.315 -1.347 -15.353 1.00 82.06 114 ALA A C 1
ATOM 935 O O . ALA A 1 114 ? 29.419 -1.873 -15.484 1.00 82.06 114 ALA A O 1
ATOM 936 N N . ALA A 1 115 ? 27.426 -1.801 -14.462 1.00 81.31 115 ALA A N 1
ATOM 937 C CA . ALA A 1 115 ? 27.695 -2.939 -13.584 1.00 81.31 115 ALA A CA 1
ATOM 938 C C . ALA A 1 115 ? 27.789 -4.281 -14.336 1.00 81.31 115 ALA A C 1
ATOM 940 O O . ALA A 1 115 ? 28.592 -5.132 -13.956 1.00 81.31 115 ALA A O 1
ATOM 941 N N . ILE A 1 116 ? 26.999 -4.476 -15.398 1.00 77.88 116 ILE A N 1
ATOM 942 C CA . ILE A 1 116 ? 27.062 -5.680 -16.246 1.00 77.88 116 ILE A CA 1
ATOM 943 C C . ILE A 1 116 ? 28.388 -5.725 -17.014 1.00 77.88 116 ILE A C 1
ATOM 945 O O . ILE A 1 116 ? 29.043 -6.766 -17.043 1.00 77.88 116 ILE A O 1
ATOM 949 N N . HIS A 1 117 ? 28.807 -4.592 -17.585 1.00 75.38 117 HIS A N 1
ATOM 950 C CA . HIS A 1 117 ? 30.067 -4.485 -18.325 1.00 75.38 117 HIS A CA 1
ATOM 951 C C . HIS A 1 117 ? 31.283 -4.745 -17.420 1.00 75.38 117 HIS A C 1
ATOM 953 O O . HIS A 1 117 ? 32.153 -5.533 -17.778 1.00 75.38 117 HIS A O 1
ATOM 959 N N . ALA A 1 118 ? 31.291 -4.184 -16.205 1.00 76.38 118 ALA A N 1
ATOM 960 C CA . ALA A 1 118 ? 32.368 -4.400 -15.237 1.00 76.38 118 ALA A CA 1
ATOM 961 C C . ALA A 1 118 ? 32.504 -5.868 -14.774 1.00 76.38 118 ALA A C 1
ATOM 963 O O . ALA A 1 118 ? 33.603 -6.314 -14.453 1.00 76.38 118 ALA A O 1
ATOM 964 N N . PHE A 1 119 ? 31.410 -6.640 -14.739 1.00 62.78 119 PHE A N 1
ATOM 965 C CA . PHE A 1 119 ? 31.459 -8.069 -14.397 1.00 62.78 119 PHE A CA 1
ATOM 966 C C . PHE A 1 119 ? 31.992 -8.937 -15.548 1.00 62.78 119 PHE A C 1
ATOM 968 O O . PHE A 1 119 ? 32.709 -9.907 -15.295 1.00 62.78 119 PHE A O 1
ATOM 975 N N . GLY A 1 120 ? 31.676 -8.587 -16.800 1.00 57.38 120 GLY A N 1
ATOM 976 C CA . GLY A 1 120 ? 32.114 -9.319 -17.994 1.00 57.38 120 GLY A CA 1
ATOM 977 C C . GLY A 1 120 ? 33.628 -9.290 -18.231 1.00 57.38 120 GLY A C 1
ATOM 978 O O . GLY A 1 120 ? 34.189 -10.277 -18.699 1.00 57.38 120 GLY A O 1
ATOM 979 N N . GLU A 1 121 ? 34.307 -8.210 -17.842 1.00 55.56 121 GLU A N 1
ATOM 980 C CA . GLU A 1 121 ? 35.766 -8.071 -17.992 1.00 55.56 121 GLU A CA 1
ATOM 981 C C . GLU A 1 121 ? 36.565 -8.918 -16.983 1.00 55.56 121 GLU A C 1
ATOM 983 O O . GLU A 1 121 ? 37.730 -9.225 -17.214 1.00 55.56 121 GLU A O 1
ATOM 988 N N . SER A 1 122 ? 35.938 -9.370 -15.890 1.00 56.22 122 SER A N 1
ATOM 989 C CA . SER A 1 122 ? 36.602 -10.166 -14.843 1.00 56.22 122 SER A CA 1
ATOM 990 C C . SER A 1 122 ? 36.638 -11.684 -15.097 1.00 56.22 122 SER A C 1
ATOM 992 O O . SER A 1 122 ? 37.263 -12.414 -14.332 1.00 56.22 122 SER A O 1
ATOM 994 N N . GLY A 1 123 ? 35.975 -12.171 -16.155 1.00 51.50 123 GLY A N 1
ATOM 995 C CA . GLY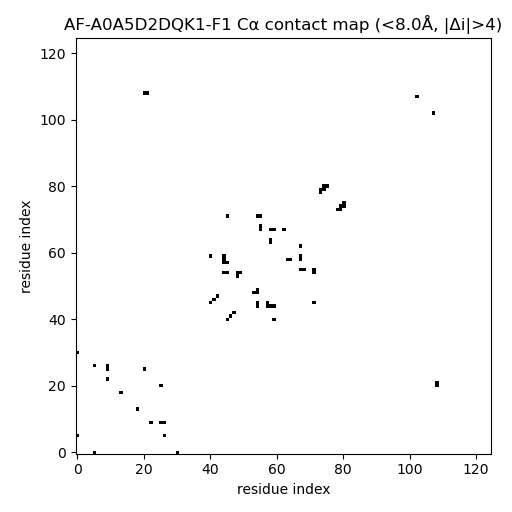 A 1 123 ? 35.861 -13.602 -16.483 1.00 51.50 123 GLY A CA 1
ATOM 996 C C . GLY A 1 123 ? 36.779 -14.093 -17.605 1.00 51.50 123 GLY A C 1
ATOM 997 O O . GLY A 1 123 ? 36.630 -15.230 -18.043 1.00 51.50 123 GLY A O 1
ATOM 998 N N . SER A 1 124 ? 37.688 -13.247 -18.095 1.00 51.62 124 SER A N 1
ATOM 999 C CA . SER A 1 124 ? 38.600 -13.568 -19.195 1.00 51.62 124 SER A CA 1
ATOM 1000 C C . SER A 1 124 ? 40.051 -13.348 -18.757 1.00 51.62 124 SER A C 1
ATOM 1002 O O . SER A 1 124 ? 40.689 -12.359 -19.111 1.00 51.62 124 SER A O 1
ATOM 1004 N N . SER A 1 125 ? 40.574 -14.262 -17.943 1.00 46.03 125 SER A N 1
ATOM 1005 C CA . SER A 1 125 ? 42.014 -14.484 -17.740 1.00 46.03 125 SER A CA 1
ATOM 1006 C C . SER A 1 125 ? 42.272 -15.953 -17.479 1.00 46.03 125 SER A C 1
ATOM 1008 O O . SER A 1 125 ? 41.444 -16.569 -16.771 1.00 46.03 125 SER A O 1
#

Secondary structure (DSSP, 8-state):
--HHHHHHHHHHHHTT----S-HHHHHHHHHHHHHHHHHHHIIIIITT--SHHHHHH-PPTT--HHHHHHHHHHHHSHHHHHHHHHHHHHHHT-------PPPPHHHHHHHHHHHHHHHHGGG--

Mean predicted aligned error: 9.16 Å

Foldseek 3Di:
DPVVVLVVVLVVCVVPDDDPADSVVVSVVVVVVVVVVLVVCCVPQVVVDDDLVSSLVRDDPPDDSVVSVVSSCCCPDPVNVVVVVVVVVVVVPDPDDDCPDDDDRVRVSVVVVVVVVVVVVVPDD

Sequence (125 aa):
MPDSNKNQVLDNIKARFALEVSDNYVKKALGKRWRNHKSTLKKEYFKIKTTLEEKLRNVPPGMLRYKWEDVVRLWNSKKGEDGERVGTSSRQKQKFTHTAGSKSFVFVAEAELAAIHAFGESGSS

Solvent-accessible surface area (backbone atoms only — not comparable to full-atom values): 7573 Å² total; per-residue (Å²): 129,63,67,70,63,52,50,54,53,50,53,59,46,57,76,74,41,95,67,101,62,58,69,66,58,52,53,52,53,52,52,50,53,52,54,51,50,52,52,52,47,43,58,72,36,44,66,73,35,88,51,70,67,55,30,63,69,46,62,58,90,97,55,57,64,72,63,48,46,53,51,53,51,46,55,72,31,71,69,34,46,52,51,49,53,50,51,50,54,51,57,73,68,58,88,72,88,82,72,78,69,86,77,51,72,66,62,52,53,52,53,52,52,53,52,54,55,61,55,60,68,74,75,74,128

pLDDT: mean 85.44, std 11.28, range [46.03, 96.25]

Organism: Gossypium darwinii (NCBI:txid34276)